Protein AF-A0A840SNH3-F1 (afdb_monomer_lite)

pLDDT: mean 70.94, std 14.71, range [44.56, 90.0]

Organism: NCBI:txid57001

Radius of gyration: 17.74 Å; chains: 1; bounding box: 45×24×46 Å

Foldseek 3Di:
DDPPCPVVDCVVVDPVVLCVQLVVLQVVLVVCVVVPNNVSSVVSNVSSVVSCCCSPPVPDVCVVVDDPPPDDPDD

Sequence (75 aa):
MKKFLDTDHPWFRPLWMRILFTAIPAGWGVLEFATGSPFWGTIFLGLAAYAAYGFFFDFNPDRAKQPPPDEPPQP

Structure (mmCIF, N/CA/C/O backbone):
data_AF-A0A840SNH3-F1
#
_entry.id   AF-A0A840SNH3-F1
#
loop_
_atom_site.group_PDB
_atom_site.id
_atom_site.type_symbol
_atom_site.label_atom_id
_atom_site.label_alt_id
_atom_site.label_comp_id
_atom_site.label_asym_id
_atom_site.label_entity_id
_atom_site.label_seq_id
_atom_site.pdbx_PDB_ins_code
_atom_site.Cartn_x
_atom_site.Cartn_y
_atom_site.Cartn_z
_atom_site.occupancy
_atom_site.B_iso_or_equiv
_atom_site.auth_seq_id
_atom_site.auth_comp_id
_atom_site.auth_asym_id
_atom_site.auth_atom_id
_atom_site.pdbx_PDB_model_num
ATOM 1 N N . MET A 1 1 ? 35.324 10.087 -5.793 1.00 46.34 1 MET A N 1
ATOM 2 C CA . MET A 1 1 ? 34.296 10.237 -4.738 1.00 46.34 1 MET A CA 1
ATOM 3 C C . MET A 1 1 ? 33.278 9.123 -4.929 1.00 46.34 1 MET A C 1
ATOM 5 O O . MET A 1 1 ? 32.671 9.059 -5.989 1.00 46.34 1 MET A O 1
ATOM 9 N N . LYS A 1 2 ? 33.217 8.165 -3.995 1.00 44.56 2 LYS A N 1
ATOM 10 C CA . LYS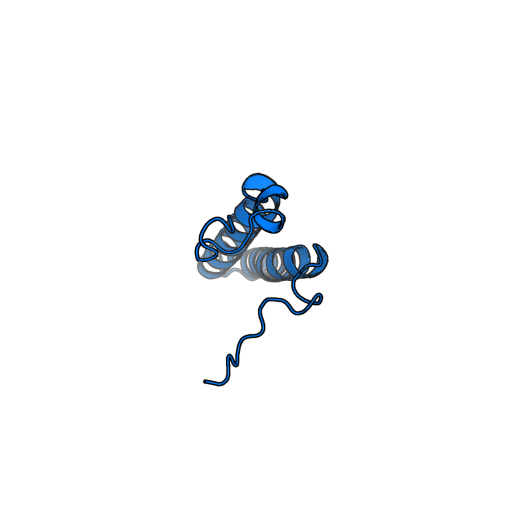 A 1 2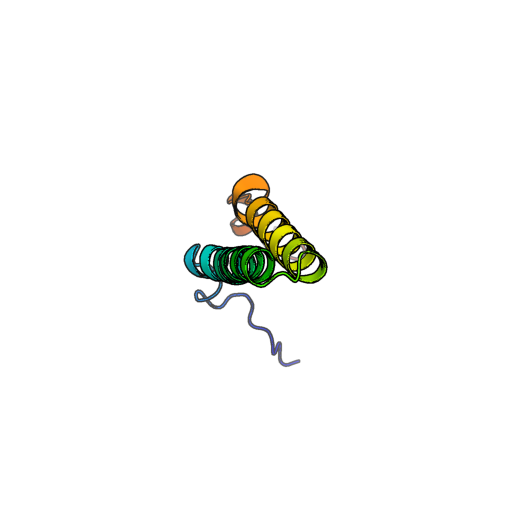 ? 32.419 6.932 -4.115 1.00 44.56 2 LYS A CA 1
ATOM 11 C C . LYS A 1 2 ? 30.929 7.289 -4.128 1.00 44.56 2 LYS A C 1
ATOM 13 O O . LYS A 1 2 ? 30.393 7.714 -3.110 1.00 44.56 2 LYS A O 1
ATOM 18 N N . LYS A 1 3 ? 30.289 7.152 -5.292 1.00 55.47 3 LYS A N 1
ATOM 19 C CA . LYS A 1 3 ? 28.833 7.222 -5.446 1.00 55.47 3 LYS A CA 1
ATOM 20 C C . LYS A 1 3 ? 28.262 5.955 -4.801 1.00 55.47 3 LYS A C 1
ATOM 22 O O . LYS A 1 3 ? 28.250 4.903 -5.416 1.00 55.47 3 LYS A O 1
ATOM 27 N N . PHE A 1 4 ? 27.887 6.035 -3.526 1.00 56.91 4 PHE A N 1
ATOM 28 C CA . PHE A 1 4 ? 27.337 4.905 -2.759 1.00 56.91 4 PHE A CA 1
ATOM 29 C C . PHE A 1 4 ? 25.891 4.545 -3.143 1.00 56.91 4 PHE A C 1
ATOM 31 O O . PHE A 1 4 ? 25.352 3.563 -2.647 1.00 56.91 4 PHE A O 1
ATOM 38 N N . LEU A 1 5 ? 25.270 5.321 -4.032 1.00 47.56 5 LEU A N 1
ATOM 39 C CA . LEU A 1 5 ? 23.931 5.083 -4.556 1.00 47.56 5 LEU A CA 1
ATOM 40 C C . LEU A 1 5 ? 24.020 4.917 -6.069 1.00 47.56 5 LEU A C 1
ATOM 42 O O . LEU A 1 5 ? 23.716 5.827 -6.841 1.00 47.56 5 LEU A O 1
ATOM 46 N N . ASP A 1 6 ? 24.493 3.743 -6.470 1.00 51.59 6 ASP A N 1
ATOM 47 C CA . ASP A 1 6 ? 24.412 3.263 -7.843 1.00 51.59 6 ASP A CA 1
ATOM 48 C C . ASP A 1 6 ? 22.926 3.059 -8.193 1.00 51.59 6 ASP A C 1
ATOM 50 O O . ASP A 1 6 ? 22.325 2.013 -7.953 1.00 51.59 6 ASP A O 1
ATOM 54 N N . THR A 1 7 ? 22.290 4.130 -8.670 1.00 50.47 7 THR A N 1
ATOM 55 C CA . THR A 1 7 ? 20.856 4.163 -9.021 1.00 50.47 7 THR A CA 1
ATOM 56 C C . THR A 1 7 ? 20.607 3.545 -10.406 1.00 50.47 7 THR A C 1
ATOM 58 O O . THR A 1 7 ? 19.466 3.401 -10.833 1.00 50.47 7 THR A O 1
ATOM 61 N N . ASP A 1 8 ? 21.673 3.116 -11.090 1.00 48.84 8 ASP A N 1
ATOM 62 C CA . ASP A 1 8 ? 21.620 2.441 -12.390 1.00 48.84 8 ASP A CA 1
ATOM 63 C C . ASP A 1 8 ? 21.625 0.908 -12.273 1.00 48.84 8 ASP A C 1
ATOM 65 O O . ASP A 1 8 ? 21.715 0.186 -13.268 1.00 48.84 8 ASP A O 1
ATOM 69 N N . HIS A 1 9 ? 21.502 0.370 -11.053 1.00 51.00 9 HIS A N 1
ATOM 70 C CA . HIS A 1 9 ? 21.403 -1.071 -10.886 1.00 51.00 9 HIS A CA 1
ATOM 71 C C . HIS A 1 9 ? 20.056 -1.553 -11.469 1.00 51.00 9 HIS A C 1
ATOM 73 O O . HIS A 1 9 ? 18.995 -1.113 -11.009 1.00 51.00 9 HIS A O 1
ATOM 79 N N . PRO A 1 10 ? 20.040 -2.503 -12.427 1.00 52.50 10 PRO A N 1
ATOM 80 C CA . PRO A 1 10 ? 18.836 -2.988 -13.128 1.00 52.50 10 PRO A CA 1
ATOM 81 C C . PRO A 1 10 ? 17.752 -3.601 -12.219 1.00 52.50 10 PRO A C 1
ATOM 83 O O . PRO A 1 10 ? 16.683 -3.983 -12.688 1.00 52.50 10 PRO A O 1
ATOM 86 N N . TRP A 1 11 ? 18.005 -3.653 -10.913 1.00 50.91 11 TRP A N 1
ATOM 87 C CA . TRP A 1 11 ? 17.118 -4.136 -9.862 1.00 50.91 11 TRP A CA 1
ATOM 88 C C . TRP A 1 11 ? 16.061 -3.111 -9.422 1.00 50.91 11 TRP A C 1
ATOM 90 O O . TRP A 1 11 ? 15.048 -3.508 -8.858 1.00 50.91 11 TRP A O 1
ATOM 100 N N . PHE A 1 12 ? 16.249 -1.816 -9.720 1.00 50.31 12 PHE A N 1
ATOM 101 C CA . PHE A 1 12 ? 15.259 -0.753 -9.452 1.00 50.31 12 PHE A CA 1
ATOM 102 C C . PHE A 1 12 ? 14.356 -0.421 -10.654 1.00 50.31 12 PHE A C 1
ATOM 104 O O . PHE A 1 12 ? 13.391 0.332 -10.526 1.00 50.31 12 PHE A O 1
ATOM 111 N N . ARG A 1 13 ? 14.628 -1.020 -11.821 1.00 54.06 13 ARG A N 1
ATOM 112 C CA . ARG A 1 13 ? 13.781 -0.938 -13.022 1.00 54.06 13 ARG A CA 1
ATOM 113 C C . ARG A 1 13 ? 12.463 -1.735 -12.970 1.00 54.06 13 ARG A C 1
ATOM 115 O O . ARG A 1 13 ? 11.533 -1.319 -13.663 1.00 54.06 13 ARG A O 1
ATOM 122 N N . PRO A 1 14 ? 12.322 -2.863 -12.239 1.00 61.62 14 PRO A N 1
ATOM 123 C CA . PRO A 1 14 ? 11.155 -3.705 -12.401 1.00 61.62 14 PRO A CA 1
ATOM 124 C C . PRO A 1 14 ? 9.910 -3.042 -11.815 1.00 61.62 14 PRO A C 1
ATOM 126 O O . PRO A 1 14 ? 9.848 -2.669 -10.644 1.00 61.62 14 PRO A O 1
ATOM 129 N N . LEU A 1 15 ? 8.873 -3.003 -12.650 1.00 63.72 15 LEU A N 1
ATOM 130 C CA . LEU A 1 15 ? 7.492 -2.654 -12.311 1.00 63.72 15 LEU A CA 1
ATOM 131 C C . LEU A 1 15 ? 6.997 -3.372 -11.040 1.00 63.72 15 LEU A C 1
ATOM 133 O O . LEU A 1 15 ? 6.141 -2.863 -10.328 1.00 63.72 15 LEU A O 1
ATOM 137 N N . TRP A 1 16 ? 7.591 -4.519 -10.710 1.00 63.97 16 TRP A N 1
ATOM 138 C CA . TRP A 1 16 ? 7.281 -5.295 -9.517 1.00 63.97 16 TRP A CA 1
ATOM 139 C C . TRP A 1 16 ? 7.650 -4.597 -8.200 1.00 63.97 16 TRP A C 1
ATOM 141 O O . TRP A 1 16 ? 6.858 -4.665 -7.266 1.00 63.97 16 TRP A O 1
ATOM 151 N N . MET A 1 17 ? 8.766 -3.852 -8.124 1.00 74.00 17 MET A N 1
ATOM 152 C CA . MET A 1 17 ? 9.072 -3.037 -6.934 1.00 74.00 17 MET A CA 1
ATOM 153 C C . MET A 1 17 ? 7.996 -1.969 -6.735 1.00 74.00 17 MET A C 1
ATOM 155 O O . MET A 1 17 ? 7.531 -1.761 -5.622 1.00 74.00 17 MET A O 1
ATOM 159 N N . ARG A 1 18 ? 7.536 -1.342 -7.821 1.00 72.62 18 ARG A N 1
ATOM 160 C CA . ARG A 1 18 ? 6.475 -0.323 -7.788 1.00 72.62 18 ARG A CA 1
ATOM 161 C C . ARG A 1 18 ? 5.181 -0.871 -7.210 1.00 72.62 18 ARG A C 1
ATOM 163 O O . ARG A 1 18 ? 4.555 -0.239 -6.361 1.00 72.62 18 ARG A O 1
ATOM 170 N N . ILE A 1 19 ? 4.818 -2.073 -7.652 1.00 78.19 19 ILE A N 1
ATOM 171 C CA . ILE A 1 19 ? 3.649 -2.791 -7.154 1.00 78.19 19 ILE A CA 1
ATOM 172 C C . ILE A 1 19 ? 3.861 -3.168 -5.689 1.00 78.19 19 ILE A C 1
ATOM 174 O O . ILE A 1 19 ? 2.957 -2.940 -4.899 1.00 78.19 19 ILE A O 1
ATOM 178 N N . LEU A 1 20 ? 5.042 -3.653 -5.290 1.00 82.88 20 LEU A N 1
ATOM 179 C CA . LEU A 1 20 ? 5.337 -3.992 -3.892 1.00 82.88 20 LEU A CA 1
ATOM 180 C C . LEU A 1 20 ? 5.177 -2.778 -2.967 1.00 82.88 20 LEU A C 1
ATOM 182 O O . LEU A 1 20 ? 4.455 -2.840 -1.974 1.00 82.88 20 LEU A O 1
ATOM 186 N N . PHE A 1 21 ? 5.802 -1.656 -3.331 1.00 79.25 21 PHE A N 1
ATOM 187 C CA . PHE A 1 21 ? 5.760 -0.419 -2.551 1.00 79.25 21 PHE A CA 1
ATOM 188 C C . PHE A 1 21 ? 4.371 0.225 -2.520 1.00 79.25 21 PHE A C 1
ATOM 190 O O . PHE A 1 21 ? 4.086 0.982 -1.600 1.00 79.25 21 PHE A O 1
ATOM 197 N N . THR A 1 22 ? 3.496 -0.093 -3.475 1.00 84.19 22 THR A N 1
ATOM 198 C CA . THR A 1 22 ? 2.101 0.373 -3.495 1.00 84.19 22 THR A CA 1
ATOM 199 C C . THR A 1 22 ? 1.174 -0.585 -2.736 1.00 84.19 22 THR A C 1
ATOM 201 O O . THR A 1 22 ? 0.341 -0.157 -1.942 1.00 84.19 22 THR A O 1
ATOM 204 N N . ALA A 1 23 ? 1.326 -1.894 -2.944 1.00 85.81 23 ALA A N 1
ATOM 205 C CA . ALA A 1 23 ? 0.437 -2.929 -2.426 1.00 85.81 23 ALA A CA 1
ATOM 206 C C . ALA A 1 23 ? 0.624 -3.186 -0.927 1.00 85.81 23 ALA A C 1
ATOM 208 O O . ALA A 1 23 ? -0.357 -3.452 -0.237 1.00 85.81 23 ALA A O 1
ATOM 209 N N . ILE A 1 24 ? 1.853 -3.078 -0.409 1.00 90.00 24 ILE A N 1
ATOM 210 C CA . ILE A 1 24 ? 2.133 -3.243 1.024 1.00 90.00 24 ILE A CA 1
ATOM 211 C C . ILE A 1 24 ? 1.370 -2.202 1.866 1.00 90.00 24 ILE A C 1
ATOM 213 O O . ILE A 1 24 ? 0.569 -2.609 2.709 1.00 90.00 24 ILE A O 1
ATOM 217 N N . PRO A 1 25 ? 1.536 -0.881 1.647 1.00 88.81 25 PRO A N 1
ATOM 218 C CA . PRO A 1 25 ? 0.790 0.121 2.403 1.00 88.81 25 PRO A CA 1
ATOM 219 C C . PRO A 1 25 ? -0.705 0.125 2.063 1.00 88.81 25 PRO A C 1
ATOM 221 O O . PRO A 1 25 ? -1.506 0.403 2.949 1.00 88.81 25 PRO A O 1
ATOM 224 N N . ALA A 1 26 ? -1.114 -0.240 0.840 1.00 88.62 26 ALA A N 1
ATOM 225 C CA . ALA A 1 26 ? -2.535 -0.392 0.509 1.00 88.62 26 ALA A CA 1
ATOM 226 C C . ALA A 1 26 ? -3.197 -1.489 1.355 1.00 88.62 26 ALA A C 1
ATOM 228 O O . ALA A 1 26 ? -4.228 -1.255 1.984 1.00 88.62 26 ALA A O 1
ATOM 229 N N . GLY A 1 27 ? -2.584 -2.677 1.399 1.00 89.69 27 GLY A N 1
ATOM 230 C CA . GLY A 1 27 ? -3.067 -3.803 2.193 1.00 89.69 27 GLY A CA 1
ATOM 231 C C . GLY A 1 27 ? -3.053 -3.490 3.686 1.00 89.69 27 GLY A C 1
ATOM 232 O O . GLY A 1 27 ? -4.037 -3.757 4.373 1.00 89.69 27 GLY A O 1
ATOM 233 N N . TRP A 1 28 ? -1.985 -2.851 4.173 1.00 88.69 28 TRP A N 1
ATOM 234 C CA . TRP A 1 28 ? -1.898 -2.420 5.569 1.00 88.69 28 TRP A CA 1
ATOM 235 C C . TRP A 1 28 ? -2.975 -1.388 5.915 1.00 88.69 28 TRP A C 1
ATOM 237 O O . TRP A 1 28 ? -3.650 -1.526 6.928 1.00 88.69 28 TRP A O 1
ATOM 247 N N . GLY A 1 29 ? -3.207 -0.400 5.048 1.00 89.00 29 GLY A N 1
ATOM 248 C CA . GLY A 1 29 ? -4.249 0.605 5.241 1.00 89.00 29 GLY A CA 1
ATOM 249 C C . GLY A 1 29 ? -5.642 -0.014 5.364 1.00 89.00 29 GLY A C 1
ATOM 250 O O . GLY A 1 29 ? -6.389 0.337 6.274 1.00 89.00 29 GLY A O 1
ATOM 251 N N . VAL A 1 30 ? -5.972 -0.984 4.505 1.00 86.50 30 VAL A N 1
ATOM 252 C CA . VAL A 1 30 ? -7.253 -1.711 4.562 1.00 86.50 30 VAL A CA 1
ATOM 253 C C . VAL A 1 30 ? -7.383 -2.533 5.848 1.00 86.50 30 VAL A C 1
ATOM 255 O O . VAL A 1 30 ? -8.450 -2.531 6.463 1.00 86.50 30 VAL A O 1
ATOM 258 N N . LEU A 1 31 ? -6.309 -3.198 6.286 1.00 88.00 31 LEU A N 1
ATOM 259 C CA . LEU A 1 31 ? -6.301 -3.928 7.555 1.00 88.00 31 LEU A CA 1
ATOM 260 C C . LEU A 1 31 ? -6.487 -2.991 8.754 1.00 88.00 31 LEU A C 1
ATOM 262 O O . LEU A 1 31 ? -7.274 -3.310 9.636 1.00 88.00 31 LEU A O 1
ATOM 266 N N . GLU A 1 32 ? -5.851 -1.819 8.761 1.00 86.88 32 GLU A N 1
ATOM 267 C CA . GLU A 1 32 ? -6.010 -0.822 9.832 1.00 86.88 32 GLU A CA 1
ATOM 268 C C . GLU A 1 32 ? -7.431 -0.241 9.899 1.00 86.88 32 GLU A C 1
ATOM 270 O O . GLU A 1 32 ? -7.972 0.019 10.978 1.00 86.88 32 GLU A O 1
ATOM 275 N N . PHE A 1 33 ? -8.080 -0.079 8.744 1.00 82.94 33 PHE A N 1
ATOM 276 C CA . PHE A 1 33 ? -9.502 0.256 8.693 1.00 82.94 33 PHE A CA 1
ATOM 277 C C . PHE A 1 33 ? -10.374 -0.855 9.296 1.00 82.94 33 PHE A C 1
ATOM 279 O O . PHE A 1 33 ? -11.371 -0.551 9.951 1.00 82.94 33 PHE A O 1
ATOM 286 N N . ALA A 1 34 ? -9.990 -2.123 9.124 1.00 83.06 34 ALA A N 1
ATOM 287 C CA . ALA A 1 34 ? -10.696 -3.265 9.702 1.00 83.06 34 ALA A CA 1
ATOM 288 C C . ALA A 1 34 ? -10.421 -3.456 11.209 1.00 83.06 34 ALA A C 1
ATOM 290 O O . ALA A 1 34 ? -11.295 -3.945 11.923 1.00 83.06 34 ALA A O 1
ATOM 291 N N . THR A 1 35 ? -9.248 -3.059 11.713 1.00 84.25 35 THR A N 1
ATOM 292 C CA . THR A 1 35 ? -8.874 -3.162 13.139 1.00 84.25 35 THR A CA 1
ATOM 293 C C . THR A 1 35 ? -9.337 -1.974 13.987 1.00 84.25 35 THR A C 1
ATOM 295 O O . THR A 1 35 ? -9.192 -2.006 15.208 1.00 84.25 35 THR A O 1
ATOM 298 N N . GLY A 1 36 ? -9.944 -0.951 13.375 1.00 83.88 36 GLY A N 1
ATOM 299 C CA . GLY A 1 36 ? -10.531 0.191 14.085 1.00 83.88 36 GLY A CA 1
ATOM 300 C C . GLY A 1 36 ? -9.597 1.392 14.258 1.00 83.88 36 GLY A C 1
ATOM 301 O O . GLY A 1 36 ? -9.908 2.285 15.046 1.00 83.88 36 GLY A O 1
ATOM 302 N N . SER A 1 37 ? -8.500 1.458 13.495 1.00 87.31 37 SER A N 1
ATOM 303 C CA . SER A 1 37 ? -7.534 2.569 13.482 1.00 87.31 37 SER A CA 1
ATOM 304 C C . SER A 1 37 ? -7.614 3.378 12.173 1.00 87.31 37 SER A C 1
ATOM 306 O O . SER A 1 37 ? -6.642 3.446 11.412 1.00 87.31 37 SER A O 1
ATOM 308 N N . PRO A 1 38 ? -8.745 4.056 11.884 1.00 84.00 38 PRO A N 1
ATOM 309 C CA . PRO A 1 38 ? -8.967 4.729 10.600 1.00 84.00 38 PRO A CA 1
ATOM 310 C C . PRO A 1 38 ? -7.981 5.876 10.337 1.00 84.00 38 PRO A C 1
ATOM 312 O O . PRO A 1 38 ? -7.688 6.184 9.183 1.00 84.00 38 PRO A O 1
ATOM 315 N N . PHE A 1 39 ? -7.430 6.494 11.390 1.00 85.69 39 PHE A N 1
ATOM 316 C CA . PHE A 1 39 ? -6.415 7.543 11.264 1.00 85.69 39 PHE A CA 1
ATOM 317 C C . PHE A 1 39 ? -5.146 7.022 10.575 1.00 85.69 39 PHE A C 1
ATOM 319 O O . PHE A 1 39 ? -4.710 7.575 9.567 1.00 85.69 39 PHE A O 1
ATOM 326 N N . TRP A 1 40 ? -4.596 5.911 11.072 1.00 84.38 40 TRP A N 1
ATOM 327 C CA . TRP A 1 40 ? -3.425 5.266 10.481 1.00 84.38 40 TRP A CA 1
ATOM 328 C C . TRP A 1 40 ? -3.752 4.648 9.124 1.00 84.38 40 TRP A C 1
ATOM 330 O O . TRP A 1 40 ? -2.990 4.835 8.174 1.00 84.38 40 TRP A O 1
ATOM 340 N N . GLY A 1 41 ? -4.923 4.016 8.998 1.00 87.88 41 GLY A N 1
ATOM 341 C CA . GLY A 1 41 ? -5.408 3.482 7.728 1.00 87.88 41 GLY A CA 1
ATOM 342 C C . GLY A 1 41 ? -5.428 4.533 6.619 1.00 87.88 41 GLY A C 1
ATOM 343 O O . GLY A 1 41 ? -4.918 4.280 5.534 1.00 87.88 41 GLY A O 1
ATOM 344 N N . THR A 1 42 ? -5.920 5.742 6.902 1.00 88.19 42 THR A N 1
ATOM 345 C CA . THR A 1 42 ? -5.991 6.842 5.922 1.00 88.19 42 THR A CA 1
ATOM 346 C C . THR A 1 42 ? -4.608 7.300 5.459 1.00 88.19 42 THR A C 1
ATOM 348 O O . THR A 1 42 ? -4.420 7.546 4.268 1.00 88.19 42 THR A O 1
ATOM 351 N N . ILE A 1 43 ? -3.625 7.379 6.365 1.00 89.25 43 ILE A N 1
ATOM 352 C CA . ILE A 1 43 ? -2.247 7.761 6.014 1.00 89.25 43 ILE A CA 1
ATOM 353 C C . ILE A 1 43 ? -1.633 6.722 5.071 1.00 89.25 43 ILE A C 1
ATOM 355 O O . ILE A 1 43 ? -1.105 7.086 4.020 1.00 89.25 43 ILE A O 1
ATOM 359 N N . PHE A 1 44 ? -1.735 5.434 5.409 1.00 88.69 44 PHE A N 1
ATOM 360 C CA . PHE A 1 44 ? -1.200 4.353 4.577 1.00 88.69 44 PHE A CA 1
ATOM 361 C C . PHE A 1 44 ? -1.922 4.239 3.232 1.00 88.69 44 PHE A C 1
ATOM 363 O O . PHE A 1 44 ? -1.269 4.070 2.201 1.00 88.69 44 PHE A O 1
ATOM 370 N N . LEU A 1 45 ? -3.247 4.407 3.219 1.00 88.00 45 LEU A N 1
ATOM 371 C CA . LEU A 1 45 ? -4.039 4.411 1.990 1.00 88.00 45 LEU A CA 1
ATOM 372 C C . LEU A 1 45 ? -3.676 5.604 1.091 1.00 88.00 45 LEU A C 1
ATOM 374 O O . LEU A 1 45 ? -3.543 5.442 -0.119 1.00 88.00 45 LEU A O 1
ATOM 378 N N . GLY A 1 46 ? -3.471 6.788 1.678 1.00 88.00 46 GLY A N 1
ATOM 379 C CA . GLY A 1 46 ? -3.034 7.990 0.966 1.00 88.00 46 GLY A CA 1
ATOM 380 C C . GLY A 1 46 ? -1.633 7.838 0.373 1.00 88.00 46 GLY A C 1
ATOM 381 O O . GLY A 1 46 ? -1.415 8.191 -0.786 1.00 88.00 46 GLY A O 1
ATOM 382 N N . LEU A 1 47 ? -0.704 7.235 1.123 1.00 86.50 47 LEU A N 1
ATOM 383 C CA . LEU A 1 47 ? 0.635 6.904 0.627 1.00 86.50 47 LEU A CA 1
ATOM 384 C C . LEU A 1 47 ? 0.573 5.913 -0.540 1.00 86.50 47 LEU A C 1
ATOM 386 O O . LEU A 1 47 ? 1.252 6.101 -1.549 1.00 86.50 47 LEU A O 1
ATOM 390 N N . ALA A 1 48 ? -0.265 4.882 -0.423 1.00 86.06 48 ALA A N 1
ATOM 391 C CA . ALA A 1 48 ? -0.472 3.907 -1.483 1.00 86.06 48 ALA A CA 1
ATOM 392 C C . ALA A 1 48 ? -1.093 4.544 -2.735 1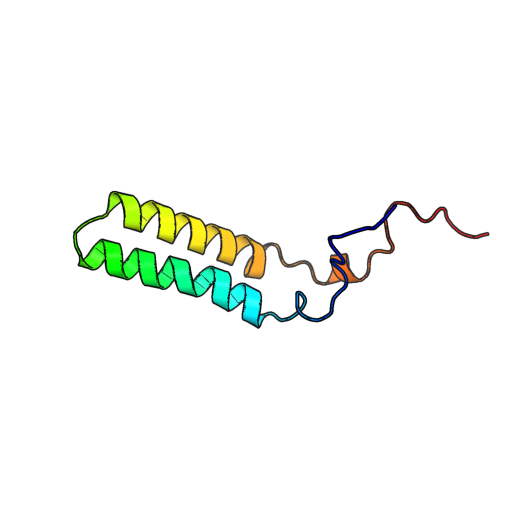.00 86.06 48 ALA A C 1
ATOM 394 O O . ALA A 1 48 ? -0.638 4.280 -3.843 1.00 86.06 48 ALA A O 1
ATOM 395 N N . ALA A 1 49 ? -2.079 5.429 -2.578 1.00 85.19 49 ALA A N 1
ATOM 396 C CA . ALA A 1 49 ? -2.680 6.158 -3.692 1.00 85.19 49 ALA A CA 1
ATOM 397 C C . ALA A 1 49 ? -1.669 7.091 -4.381 1.00 85.19 49 ALA A C 1
ATOM 399 O O . ALA A 1 49 ? -1.627 7.148 -5.609 1.00 85.19 49 ALA A O 1
ATOM 400 N N . TYR A 1 50 ? -0.814 7.771 -3.612 1.00 79.94 50 TYR A N 1
ATOM 401 C CA . TYR A 1 50 ? 0.251 8.615 -4.158 1.00 79.94 50 TYR A CA 1
ATOM 402 C C . TYR A 1 50 ? 1.304 7.796 -4.919 1.00 79.94 50 TYR A C 1
ATOM 404 O O . TYR A 1 50 ? 1.689 8.162 -6.030 1.00 79.94 50 TYR A O 1
ATOM 412 N N . ALA A 1 51 ? 1.720 6.650 -4.371 1.00 78.56 51 ALA A N 1
ATOM 413 C CA . ALA A 1 51 ? 2.625 5.726 -5.049 1.00 78.56 51 ALA A CA 1
ATOM 414 C C . ALA A 1 51 ? 2.001 5.171 -6.340 1.00 78.56 51 ALA A C 1
ATOM 416 O O . ALA A 1 51 ? 2.647 5.176 -7.389 1.00 78.56 51 ALA A O 1
ATOM 417 N N . ALA A 1 52 ? 0.726 4.774 -6.298 1.00 79.81 52 ALA A N 1
ATOM 418 C CA . ALA A 1 52 ? -0.017 4.343 -7.477 1.00 79.81 52 ALA A CA 1
ATOM 419 C C . ALA A 1 52 ? -0.072 5.454 -8.539 1.00 79.81 52 ALA A C 1
ATOM 421 O O . ALA A 1 52 ? 0.196 5.196 -9.710 1.00 79.81 52 ALA A O 1
ATOM 422 N N . TYR A 1 53 ? -0.343 6.698 -8.141 1.00 76.69 53 TYR A N 1
ATOM 423 C CA . TYR A 1 53 ? -0.365 7.840 -9.054 1.00 76.69 53 TYR A CA 1
ATOM 424 C C . TYR A 1 53 ? 1.003 8.076 -9.715 1.00 76.69 53 TYR A C 1
ATOM 426 O O . TYR A 1 53 ? 1.087 8.171 -10.939 1.00 76.69 53 TYR A O 1
ATOM 434 N N . GLY A 1 54 ? 2.091 8.079 -8.940 1.00 71.50 54 GLY A N 1
ATOM 435 C CA . GLY A 1 54 ? 3.446 8.252 -9.475 1.00 71.50 54 GLY A CA 1
ATOM 436 C C . GLY A 1 54 ? 3.887 7.120 -10.412 1.00 71.50 54 GLY A C 1
ATOM 437 O O . GLY A 1 54 ? 4.590 7.354 -11.393 1.00 71.50 54 GLY A O 1
ATOM 438 N N . PHE A 1 55 ? 3.459 5.882 -10.150 1.00 67.31 55 PHE A N 1
ATOM 439 C CA . PHE A 1 55 ? 3.880 4.720 -10.935 1.00 67.31 55 PHE A CA 1
ATOM 440 C C . PHE A 1 55 ? 2.996 4.384 -12.135 1.00 67.31 55 PHE A C 1
ATOM 442 O O . PHE A 1 55 ? 3.506 3.776 -13.078 1.00 67.31 55 PHE A O 1
ATOM 449 N N . PHE A 1 56 ? 1.709 4.732 -12.106 1.00 67.62 56 PHE A N 1
ATOM 450 C CA . PHE A 1 56 ? 0.770 4.442 -13.195 1.00 67.62 56 PHE A CA 1
ATOM 451 C C . PHE A 1 56 ? 0.404 5.679 -14.019 1.00 67.62 56 PHE A C 1
ATOM 453 O O . PHE A 1 56 ? 0.125 5.529 -15.205 1.00 67.62 56 PHE A O 1
ATOM 460 N N . PHE A 1 57 ? 0.413 6.878 -13.427 1.00 64.69 57 PHE A N 1
ATOM 461 C CA . PHE A 1 57 ? -0.019 8.112 -14.093 1.00 64.69 57 PHE A CA 1
ATOM 462 C C . PHE A 1 57 ? 1.157 9.003 -14.519 1.00 64.69 57 PHE A C 1
ATOM 464 O O . PHE A 1 57 ? 1.169 9.490 -15.643 1.00 64.69 57 PHE A O 1
ATOM 471 N N . ASP A 1 58 ? 2.171 9.169 -13.662 1.00 61.66 58 ASP A N 1
ATOM 472 C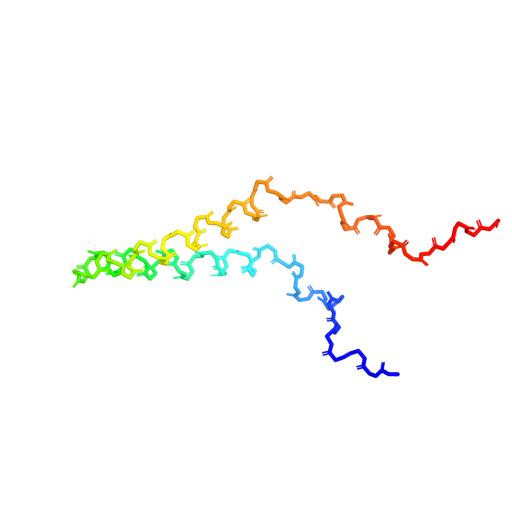 CA . ASP A 1 58 ? 3.383 9.961 -13.965 1.00 61.66 58 ASP A CA 1
ATOM 473 C C . ASP A 1 58 ? 4.525 9.121 -14.570 1.00 61.66 58 ASP A C 1
ATOM 475 O O . ASP A 1 58 ? 5.628 9.610 -14.825 1.00 61.66 58 ASP A O 1
ATOM 479 N N . PHE A 1 59 ? 4.294 7.827 -14.817 1.00 58.41 59 PHE A N 1
ATOM 480 C CA . PHE A 1 59 ? 5.321 6.992 -15.419 1.00 58.41 59 PHE A CA 1
ATOM 481 C C . PHE A 1 59 ? 5.512 7.338 -16.893 1.00 58.41 59 PHE A C 1
ATOM 483 O O . PHE A 1 59 ? 4.885 6.762 -17.777 1.00 58.41 59 PHE A O 1
ATOM 490 N N . ASN A 1 60 ? 6.430 8.270 -17.139 1.00 55.31 60 ASN A N 1
ATOM 491 C CA . ASN A 1 60 ? 6.898 8.621 -18.463 1.00 55.31 60 ASN A CA 1
ATOM 492 C C . ASN A 1 60 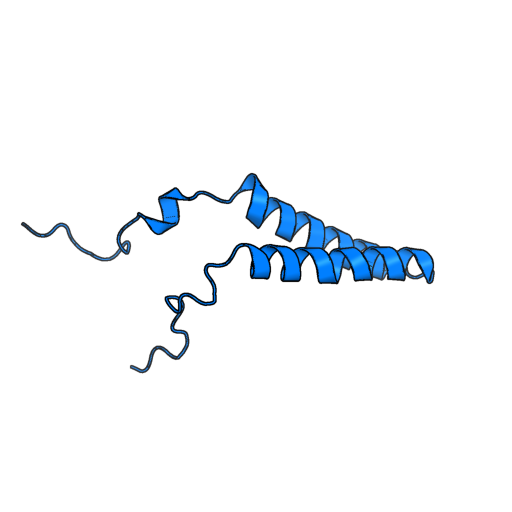? 8.065 7.688 -18.865 1.00 55.31 60 ASN A C 1
ATOM 494 O O . ASN A 1 60 ? 9.178 7.848 -18.345 1.00 55.31 60 ASN A O 1
ATOM 498 N N . PRO A 1 61 ? 7.854 6.703 -19.760 1.00 55.78 61 PRO A N 1
ATOM 499 C CA . PRO A 1 61 ? 8.909 5.791 -20.207 1.00 55.78 61 PRO A CA 1
ATOM 500 C C . PRO A 1 61 ? 10.047 6.518 -20.944 1.00 55.78 61 PRO A C 1
ATOM 502 O O . PRO A 1 61 ? 11.156 5.987 -21.024 1.00 55.78 61 PRO A O 1
ATOM 505 N N . ASP A 1 62 ? 9.818 7.749 -21.413 1.00 53.56 62 ASP A N 1
ATOM 506 C CA . ASP A 1 62 ? 10.802 8.534 -22.162 1.00 53.56 62 ASP A CA 1
ATOM 507 C C . ASP A 1 62 ? 11.882 9.173 -21.277 1.00 53.56 62 ASP A C 1
ATOM 509 O O . ASP A 1 62 ? 12.972 9.483 -21.761 1.00 53.56 62 ASP A O 1
ATOM 513 N N . ARG A 1 63 ? 11.656 9.291 -19.959 1.00 55.06 63 ARG A N 1
ATOM 514 C CA . ARG A 1 63 ? 12.674 9.806 -19.022 1.00 55.06 63 ARG A CA 1
ATOM 515 C C . ARG A 1 63 ? 13.869 8.858 -18.880 1.00 55.06 63 ARG A C 1
ATOM 517 O O . ARG A 1 63 ? 14.968 9.300 -18.578 1.00 55.06 63 ARG A O 1
ATOM 524 N N . ALA A 1 64 ? 13.673 7.566 -19.155 1.00 53.41 64 ALA A N 1
ATOM 525 C CA . ALA A 1 64 ? 14.747 6.572 -19.213 1.00 53.41 64 ALA A CA 1
ATOM 526 C C . ALA A 1 64 ? 15.600 6.675 -20.493 1.00 53.41 64 ALA A C 1
ATOM 528 O O . ALA A 1 64 ? 16.646 6.037 -20.584 1.00 53.41 64 ALA A O 1
ATOM 529 N N . LYS A 1 65 ? 15.146 7.453 -21.486 1.00 51.91 65 LYS A N 1
ATOM 530 C CA . LYS A 1 65 ? 15.840 7.688 -22.758 1.00 51.91 65 LYS A CA 1
ATOM 531 C C . LYS A 1 65 ? 16.549 9.040 -22.811 1.00 51.91 65 LYS A C 1
ATOM 533 O O . LYS A 1 65 ? 17.266 9.297 -23.773 1.00 51.91 65 LYS A O 1
ATOM 538 N N . GLN A 1 66 ? 16.335 9.900 -21.816 1.00 51.16 66 GLN A N 1
ATOM 539 C CA . GLN A 1 66 ? 17.005 11.189 -21.733 1.00 51.16 66 GLN A CA 1
ATOM 540 C C . GLN A 1 66 ? 18.456 10.964 -21.287 1.00 51.16 66 GLN A C 1
ATOM 542 O O . GLN A 1 66 ? 18.669 10.405 -20.208 1.00 51.16 66 GLN A O 1
ATOM 547 N N . PRO A 1 67 ? 19.450 11.369 -22.099 1.00 57.59 67 PRO A N 1
ATOM 548 C CA . PRO A 1 67 ? 20.836 11.393 -21.661 1.00 57.59 67 PRO A CA 1
ATOM 549 C C . PRO A 1 67 ? 20.948 12.277 -20.409 1.00 57.59 67 PRO A C 1
ATOM 551 O O . PRO A 1 67 ? 20.141 13.202 -20.251 1.00 57.59 67 PRO A O 1
ATOM 554 N N . PRO A 1 68 ? 21.905 12.004 -19.507 1.00 61.84 68 PRO A N 1
ATOM 555 C CA . PRO A 1 68 ? 22.121 12.816 -18.317 1.00 61.84 68 PRO A CA 1
ATOM 556 C C . PRO A 1 68 ? 22.150 14.318 -18.670 1.00 61.84 68 PRO A C 1
ATOM 558 O O . PRO A 1 68 ? 22.821 14.681 -19.636 1.00 61.84 68 PRO A O 1
ATOM 561 N N . PRO A 1 69 ? 21.471 15.198 -17.905 1.00 67.38 69 PRO A N 1
ATOM 562 C CA . PRO A 1 69 ? 21.393 16.642 -18.181 1.00 67.38 69 PRO A CA 1
ATOM 563 C C . PRO A 1 69 ? 22.740 17.381 -18.283 1.00 67.38 69 PRO A C 1
ATOM 565 O O . PRO A 1 69 ? 22.763 18.540 -18.686 1.00 67.38 69 PRO A O 1
ATOM 568 N N . ASP A 1 70 ? 23.839 16.715 -17.916 1.00 65.31 70 ASP A N 1
ATOM 569 C CA . ASP A 1 70 ? 25.188 17.268 -17.813 1.00 65.31 70 ASP A CA 1
ATOM 570 C C . ASP A 1 70 ? 26.131 16.825 -18.947 1.00 65.31 70 ASP A C 1
ATOM 572 O O . ASP A 1 70 ? 27.333 17.082 -18.862 1.00 65.31 70 ASP A O 1
ATOM 576 N N . GLU A 1 71 ? 25.643 16.148 -19.994 1.00 60.97 71 GLU A N 1
ATOM 577 C CA . GLU A 1 71 ? 26.468 15.846 -21.169 1.00 60.97 71 GLU A CA 1
ATOM 578 C C . GLU A 1 71 ? 26.381 17.019 -22.166 1.00 60.97 71 GLU A C 1
ATOM 580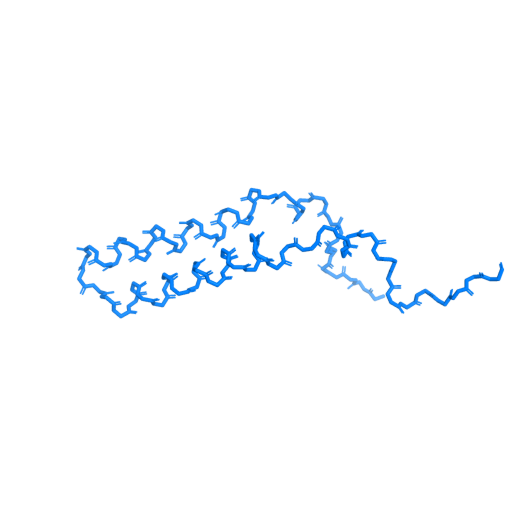 O O . GLU A 1 71 ? 25.355 17.178 -22.836 1.00 60.97 71 GLU A O 1
ATOM 585 N N . PRO A 1 72 ? 27.399 17.905 -22.249 1.00 63.44 72 PRO A N 1
ATOM 586 C CA . PRO A 1 72 ? 27.407 18.953 -23.261 1.00 63.44 72 PRO A CA 1
ATOM 587 C C . PRO A 1 72 ? 27.356 18.305 -24.653 1.00 63.44 72 PRO A C 1
ATOM 589 O O . PRO A 1 72 ? 27.959 17.245 -24.842 1.00 63.44 72 PRO A O 1
ATOM 592 N N . PRO A 1 73 ? 26.653 18.913 -25.627 1.00 63.69 73 PRO A N 1
ATOM 593 C CA . PRO A 1 73 ? 26.554 18.364 -26.972 1.00 63.69 73 PRO A CA 1
ATOM 594 C C . PRO A 1 73 ? 27.963 18.152 -27.535 1.00 63.69 73 PRO A C 1
ATOM 596 O O . PRO A 1 73 ? 28.722 19.107 -27.708 1.00 63.69 73 PRO A O 1
ATOM 599 N N . GLN A 1 74 ? 28.313 16.883 -27.752 1.00 65.94 74 GLN A N 1
ATOM 600 C CA . GLN A 1 74 ? 29.570 16.488 -28.380 1.00 65.94 74 GLN A CA 1
ATOM 601 C C . GLN A 1 74 ? 29.562 17.010 -29.832 1.00 65.94 74 GLN A C 1
ATOM 603 O O . GLN A 1 74 ? 28.536 16.846 -30.501 1.00 65.94 74 GLN A O 1
ATOM 608 N N . PRO A 1 75 ? 30.639 17.667 -30.300 1.00 65.94 75 PRO A N 1
ATOM 609 C CA . PRO A 1 75 ? 30.733 18.215 -31.654 1.00 65.94 75 PRO A CA 1
ATOM 610 C C . PRO A 1 75 ? 30.787 17.142 -32.749 1.00 65.94 75 PRO A C 1
ATOM 612 O O . PRO A 1 75 ? 31.299 16.030 -32.481 1.00 65.94 75 PRO A O 1
#

Secondary structure (DSSP, 8-state):
---S--TT-TTS--HHHHHHHHHHHHHHHHHHHHHT-HHHHHHHHHHHHHHHIIIIIS--GGGGGSPPTT-----